Protein AF-A0A257NRK1-F1 (afdb_monomer)

Secondary structure (DSSP, 8-state):
---HHHHTTTTT----EEEEEEEEEEEES------SEEE--SS-S-SEEEEGGGSTT----SSSEEEEEEEEEEEGGGTTT---EE---TT-HHHHHHHHHHHHHHT-TT----HHHHTT----HHHHHHHHHHHHHHHHHTT-

Mean predicted aligned error: 4.2 Å

Solvent-accessible surface area (backbone atoms only — not comparable to full-atom values): 8593 Å² total; per-residue (Å²): 106,65,45,50,40,65,74,60,70,36,79,90,49,83,77,60,34,38,19,70,50,80,47,74,48,78,42,80,46,75,76,91,68,91,65,32,67,50,78,49,86,70,94,59,79,44,49,34,38,37,38,55,67,59,38,87,92,47,84,73,67,97,71,57,46,40,50,37,34,35,33,29,77,42,53,11,80,82,48,88,63,43,71,72,36,58,57,82,52,96,85,38,60,52,60,58,52,47,54,54,52,50,55,54,50,72,71,39,93,88,58,81,75,48,50,45,40,25,61,66,39,85,64,57,71,69,55,40,50,51,53,49,52,54,52,51,52,52,58,50,65,78,73,109

Sequence (144 aa):
AMPIDAYFGFVLGELPYRSLRFHHETVAGLPAQAWSVTNFTGVEKFTRETAWHVLPHHVVQDTGRHTRTREEPCDYRDNAMERYYPVKTADGRYTALYEKYKALAAAEPKVRFIGRCGTYQYLDMDQVINQSLISARAWLAERG

pLDDT: mean 94.5, std 5.52, range [59.0, 98.62]

Nearest PDB structures (foldseek):
  3hdq-assembly1_A  TM=9.112E-01  e=2.306E-11  Deinococcus radiodurans
  5er9-assembly1_A  TM=8.747E-01  e=3.531E-10  Mycolicibacterium smegmatis MC2 155
  4rpg-assembly2_A  TM=8.796E-01  e=8.585E-10  Mycobacterium tuberculosis H37Rv
  1wam-assembly1_A  TM=8.868E-01  e=1.179E-09  Klebsiella pneumoniae
  2bi8-assembly1_A  TM=8.898E-01  e=3.468E-09  Klebsiella pneumoniae

Structure (mmCIF, N/CA/C/O backbone):
data_AF-A0A257NRK1-F1
#
_entry.id   AF-A0A257NRK1-F1
#
loop_
_atom_site.group_PDB
_atom_site.id
_atom_site.type_symbol
_atom_site.label_atom_id
_atom_site.label_alt_id
_atom_site.label_comp_id
_atom_site.label_asym_id
_atom_site.label_entity_id
_atom_site.label_seq_id
_atom_site.pdbx_PDB_ins_code
_atom_site.Cartn_x
_atom_site.Cartn_y
_atom_site.Cartn_z
_atom_site.occupancy
_atom_site.B_iso_or_equiv
_atom_site.auth_seq_id
_atom_site.auth_comp_id
_atom_site.auth_asym_id
_atom_site.auth_atom_id
_atom_site.pdbx_PDB_model_num
ATOM 1 N N . ALA A 1 1 ? -3.163 -6.481 7.974 1.00 78.06 1 ALA A N 1
ATOM 2 C CA . ALA A 1 1 ? -4.360 -6.120 8.762 1.00 78.06 1 ALA A CA 1
ATOM 3 C C . ALA A 1 1 ? -5.595 -6.264 7.884 1.00 78.06 1 ALA A C 1
ATOM 5 O O . ALA A 1 1 ? -5.508 -5.934 6.705 1.00 78.06 1 ALA A O 1
ATOM 6 N N . MET A 1 2 ? -6.694 -6.784 8.432 1.00 92.38 2 MET A N 1
ATOM 7 C CA . MET A 1 2 ? -7.968 -6.946 7.718 1.00 92.38 2 MET A CA 1
ATOM 8 C C . MET A 1 2 ? -8.597 -5.570 7.402 1.00 92.38 2 MET A C 1
ATOM 10 O O . MET A 1 2 ? -8.451 -4.660 8.220 1.00 92.38 2 MET A O 1
ATOM 14 N N . PRO A 1 3 ? -9.264 -5.386 6.245 1.00 97.06 3 PRO A N 1
ATOM 15 C CA . PRO A 1 3 ? -10.078 -4.199 5.973 1.00 97.06 3 PRO A CA 1
ATOM 16 C C . PRO A 1 3 ? -11.238 -4.063 6.966 1.00 97.06 3 PRO A C 1
ATOM 18 O O . PRO A 1 3 ? -11.922 -5.045 7.253 1.00 97.06 3 PRO A O 1
ATOM 21 N N . ILE A 1 4 ? -11.450 -2.860 7.500 1.00 98.00 4 ILE A N 1
ATOM 22 C CA . ILE A 1 4 ? -12.454 -2.618 8.551 1.00 98.00 4 ILE A CA 1
ATOM 23 C C . ILE A 1 4 ? -13.891 -2.878 8.082 1.00 98.00 4 ILE A C 1
ATOM 25 O O . ILE A 1 4 ? -14.684 -3.460 8.813 1.00 98.00 4 ILE A O 1
ATOM 29 N N . ASP A 1 5 ? -14.215 -2.508 6.848 1.00 98.12 5 ASP A N 1
ATOM 30 C CA . ASP A 1 5 ? -15.519 -2.751 6.234 1.00 98.12 5 ASP A CA 1
ATOM 31 C C . ASP A 1 5 ? -15.800 -4.251 6.074 1.00 98.12 5 ASP A C 1
ATOM 33 O O . ASP A 1 5 ? -16.881 -4.718 6.429 1.00 98.12 5 ASP A O 1
ATOM 37 N N . ALA A 1 6 ? -14.802 -5.018 5.625 1.00 97.56 6 ALA A N 1
ATOM 38 C CA . ALA A 1 6 ? -14.898 -6.467 5.479 1.00 97.56 6 ALA A CA 1
ATOM 39 C C . ALA A 1 6 ? -15.079 -7.186 6.825 1.00 97.56 6 ALA A C 1
ATOM 41 O O . ALA A 1 6 ? -15.853 -8.138 6.899 1.00 97.56 6 ALA A O 1
ATOM 42 N N . TYR A 1 7 ? -14.413 -6.724 7.890 1.00 97.62 7 TYR A N 1
ATOM 43 C CA . TYR A 1 7 ? -14.600 -7.273 9.239 1.00 97.62 7 TYR A CA 1
ATOM 44 C C . TYR A 1 7 ? -16.065 -7.188 9.691 1.00 97.62 7 TYR A C 1
ATOM 46 O O . TYR A 1 7 ? -16.608 -8.155 10.217 1.00 97.62 7 TYR A O 1
ATOM 54 N N . PHE A 1 8 ? -16.722 -6.054 9.435 1.00 98.00 8 PHE A N 1
ATOM 55 C CA . PHE A 1 8 ? -18.132 -5.836 9.773 1.00 98.00 8 PHE A CA 1
ATOM 56 C C . PHE A 1 8 ? -19.107 -6.340 8.694 1.00 98.00 8 PHE A C 1
ATOM 58 O O . PHE A 1 8 ? -20.273 -5.944 8.682 1.00 98.00 8 PHE A O 1
ATOM 65 N N . GLY A 1 9 ? -18.651 -7.177 7.755 1.00 97.94 9 GLY A N 1
ATOM 66 C CA . GLY A 1 9 ? -19.506 -7.736 6.705 1.00 97.94 9 GLY A CA 1
ATOM 67 C C . GLY A 1 9 ? -20.146 -6.679 5.801 1.00 97.94 9 GLY A C 1
ATOM 68 O O . GLY A 1 9 ? -21.255 -6.882 5.317 1.00 97.94 9 GLY A O 1
ATOM 69 N N . PHE A 1 10 ? -19.473 -5.544 5.596 1.00 97.81 10 PHE A N 1
ATOM 70 C CA . PHE A 1 10 ? -19.916 -4.436 4.743 1.00 97.81 10 PHE A CA 1
ATOM 71 C C . PHE A 1 10 ? -21.262 -3.807 5.144 1.00 97.81 10 PHE A C 1
ATOM 73 O O . PHE A 1 10 ? -21.932 -3.197 4.312 1.00 97.81 10 PHE A O 1
ATOM 80 N N . VAL A 1 11 ? -21.657 -3.907 6.419 1.00 98.44 11 VAL A N 1
ATOM 81 C CA . VAL A 1 11 ? -22.957 -3.435 6.941 1.00 98.44 11 VAL A CA 1
ATOM 82 C C . VAL A 1 11 ? -23.276 -1.957 6.654 1.00 98.44 11 VAL A C 1
ATOM 84 O O . VAL A 1 11 ? -24.445 -1.593 6.561 1.00 98.44 11 VAL A O 1
ATOM 87 N N . LEU A 1 12 ? -22.267 -1.097 6.473 1.00 98.06 12 LEU A N 1
ATOM 88 C CA . LEU A 1 12 ? -22.450 0.322 6.123 1.00 98.06 12 LEU A CA 1
ATOM 89 C C . LEU A 1 12 ? -22.105 0.642 4.655 1.00 98.06 12 LEU A C 1
ATOM 91 O O . LEU A 1 12 ? -22.144 1.809 4.262 1.00 98.06 12 LEU A O 1
ATOM 95 N N . GLY A 1 13 ? -21.767 -0.371 3.852 1.00 97.94 13 GLY A N 1
ATOM 96 C CA . GLY A 1 13 ? -21.253 -0.253 2.484 1.00 97.94 13 GLY A CA 1
ATOM 97 C C . GLY A 1 13 ? -19.734 -0.441 2.376 1.00 97.94 13 GLY A C 1
ATOM 98 O O . GLY A 1 13 ? -19.022 -0.477 3.378 1.00 97.94 13 GLY A O 1
ATOM 99 N N . GLU A 1 14 ? -19.222 -0.571 1.153 1.00 97.19 14 GLU A N 1
ATOM 100 C CA . GLU A 1 14 ? -17.791 -0.791 0.894 1.00 97.19 14 GLU A CA 1
ATOM 101 C C . GLU A 1 14 ? -16.957 0.489 1.020 1.00 97.19 14 GLU A C 1
ATOM 103 O O . GLU A 1 14 ? -17.342 1.560 0.538 1.00 97.19 14 GLU A O 1
ATOM 108 N N . LEU A 1 15 ? -15.759 0.352 1.586 1.00 98.19 15 LEU A N 1
ATOM 109 C CA . LEU A 1 15 ? -14.706 1.356 1.514 1.00 98.19 15 LEU A CA 1
ATOM 110 C C . LEU A 1 15 ? -13.809 1.049 0.300 1.00 98.19 15 LEU A C 1
ATOM 112 O O . LEU A 1 15 ? -13.108 0.036 0.297 1.00 98.19 15 LEU A O 1
ATOM 116 N N . PRO A 1 16 ? -13.814 1.882 -0.758 1.00 97.81 16 PRO A N 1
ATOM 117 C CA . PRO A 1 16 ? -13.126 1.543 -1.995 1.00 97.81 16 PRO A CA 1
ATOM 118 C C . PRO A 1 16 ? -11.612 1.711 -1.906 1.00 97.81 16 PRO A C 1
ATOM 120 O O . PRO A 1 16 ? -11.079 2.629 -1.282 1.00 97.81 16 PRO A O 1
ATOM 123 N N . TYR A 1 17 ? -10.912 0.853 -2.640 1.00 98.25 17 TYR A N 1
ATOM 124 C CA . TYR A 1 17 ? -9.467 0.915 -2.794 1.00 98.25 17 TYR A CA 1
ATOM 125 C C . TYR A 1 17 ? -9.084 0.911 -4.270 1.00 98.25 17 TYR A C 1
ATOM 127 O O . TYR A 1 17 ? -9.700 0.232 -5.088 1.00 98.25 17 TYR A O 1
ATOM 135 N N . ARG A 1 18 ? -8.007 1.621 -4.603 1.00 97.88 18 ARG A N 1
ATOM 136 C CA . ARG A 1 18 ? -7.275 1.394 -5.850 1.00 97.88 18 ARG A CA 1
ATOM 137 C C . ARG A 1 18 ? -6.265 0.268 -5.641 1.00 97.88 18 ARG A C 1
ATOM 139 O O . ARG A 1 18 ? -5.679 0.145 -4.559 1.00 97.88 18 ARG A O 1
ATOM 146 N N . SER A 1 19 ? -6.037 -0.507 -6.690 1.00 98.06 19 SER A N 1
ATOM 147 C CA . SER A 1 19 ? -5.064 -1.592 -6.738 1.00 98.06 19 SER A CA 1
ATOM 148 C C . SER A 1 19 ? -4.035 -1.396 -7.852 1.00 98.06 19 SER A C 1
ATOM 150 O O . SER A 1 19 ? -4.090 -0.410 -8.595 1.00 98.06 19 SER A O 1
ATOM 152 N N . LEU A 1 20 ? -3.064 -2.304 -7.922 1.00 98.00 20 LEU A N 1
ATOM 153 C CA . LEU A 1 20 ? -2.029 -2.351 -8.947 1.00 98.00 20 LEU A CA 1
ATOM 154 C C . LEU A 1 20 ? -1.845 -3.790 -9.413 1.00 98.00 20 LEU A C 1
ATOM 156 O O . LEU A 1 20 ? -1.617 -4.673 -8.593 1.00 98.00 20 LEU A O 1
ATOM 160 N N . ARG A 1 21 ? -1.866 -4.003 -10.728 1.00 97.94 21 ARG A N 1
ATOM 161 C CA . ARG A 1 21 ? -1.353 -5.234 -11.330 1.00 97.94 21 ARG A CA 1
ATOM 162 C C . ARG A 1 21 ? 0.110 -5.030 -11.693 1.00 97.94 21 ARG A C 1
ATOM 164 O O . ARG A 1 21 ? 0.456 -4.057 -12.369 1.00 97.94 21 ARG A O 1
ATOM 171 N N . PHE A 1 22 ? 0.954 -5.957 -11.256 1.00 98.00 22 PHE A N 1
ATOM 172 C CA . PHE A 1 22 ? 2.384 -5.943 -11.540 1.00 98.00 22 PHE A CA 1
ATOM 173 C C . PHE A 1 22 ? 2.700 -6.839 -12.733 1.00 98.00 22 PHE A C 1
ATOM 175 O O . PHE A 1 22 ? 2.384 -8.027 -12.747 1.00 98.00 22 PHE A O 1
ATOM 182 N N . HIS A 1 23 ? 3.350 -6.256 -13.736 1.00 97.88 23 HIS A N 1
ATOM 183 C CA . HIS A 1 23 ? 3.783 -6.946 -14.945 1.00 97.88 23 HIS A CA 1
ATOM 184 C C . HIS A 1 23 ? 5.298 -7.093 -14.902 1.00 97.88 23 HIS A C 1
ATOM 186 O O . HIS A 1 23 ? 6.029 -6.137 -15.176 1.00 97.88 23 HIS A O 1
ATOM 192 N N . HIS A 1 24 ? 5.765 -8.275 -14.506 1.00 97.81 24 HIS A N 1
ATOM 193 C CA . HIS A 1 24 ? 7.187 -8.587 -14.395 1.00 97.81 24 HIS A CA 1
ATOM 194 C C . HIS A 1 24 ? 7.734 -9.121 -15.717 1.00 97.81 24 HIS A C 1
ATOM 196 O O . HIS A 1 24 ? 7.123 -9.976 -16.353 1.00 97.81 24 HIS A O 1
ATOM 202 N N . GLU A 1 25 ? 8.913 -8.648 -16.106 1.00 96.31 25 GLU A N 1
ATOM 203 C CA . GLU A 1 25 ? 9.586 -9.097 -17.320 1.00 96.31 25 GLU A CA 1
ATOM 204 C C . GLU A 1 25 ? 11.089 -9.196 -17.065 1.00 96.31 25 GLU A C 1
ATOM 206 O O . GLU A 1 25 ? 11.693 -8.269 -16.520 1.00 96.31 25 GLU A O 1
ATOM 211 N N . THR A 1 26 ? 11.696 -10.312 -17.463 1.00 93.81 26 THR A N 1
ATOM 212 C CA . THR A 1 26 ? 13.152 -10.484 -17.461 1.00 93.81 26 THR A CA 1
ATOM 213 C C . THR A 1 26 ? 13.654 -10.374 -18.889 1.00 93.81 26 THR A C 1
ATOM 215 O O . THR A 1 26 ? 13.266 -11.161 -19.750 1.00 93.81 26 THR A O 1
ATOM 218 N N . VAL A 1 27 ? 14.526 -9.404 -19.137 1.00 91.38 27 VAL A N 1
ATOM 219 C CA . VAL A 1 27 ? 15.032 -9.080 -20.473 1.00 91.38 27 VAL A CA 1
ATOM 220 C C . VAL A 1 27 ? 16.549 -9.248 -20.532 1.00 91.38 27 VAL A C 1
ATOM 222 O O . VAL A 1 27 ? 17.236 -9.218 -19.508 1.00 91.38 27 VAL A O 1
ATOM 225 N N . ALA A 1 28 ? 17.071 -9.458 -21.740 1.00 91.81 28 ALA A N 1
ATOM 226 C CA . ALA A 1 28 ? 18.505 -9.556 -21.982 1.00 91.81 28 ALA A CA 1
ATOM 227 C C . ALA A 1 28 ? 19.184 -8.177 -21.928 1.00 91.81 28 ALA A C 1
ATOM 229 O O . ALA A 1 28 ? 18.591 -7.161 -22.288 1.00 91.81 28 ALA A O 1
ATOM 230 N N . GLY A 1 29 ? 20.447 -8.172 -21.514 1.00 85.88 29 GLY A N 1
ATOM 231 C CA . GLY A 1 29 ? 21.258 -6.981 -21.301 1.00 85.88 29 GLY A CA 1
ATOM 232 C C . GLY A 1 29 ? 21.091 -6.381 -19.905 1.00 85.88 29 GLY A C 1
ATOM 233 O O . GLY A 1 29 ? 20.114 -6.636 -19.201 1.00 85.88 29 GLY A O 1
ATOM 234 N N . LEU A 1 30 ? 22.065 -5.562 -19.517 1.00 81.88 30 LEU A N 1
ATOM 235 C CA . LEU A 1 30 ? 22.028 -4.705 -18.335 1.00 81.88 30 LEU A CA 1
ATOM 236 C C . LEU A 1 30 ? 22.071 -3.255 -18.833 1.00 81.88 30 LEU A C 1
ATOM 238 O O . LEU A 1 30 ? 23.109 -2.827 -19.342 1.00 81.88 30 LEU A O 1
ATOM 242 N N . PRO A 1 31 ? 20.948 -2.521 -18.799 1.00 80.25 31 PRO A N 1
ATOM 243 C CA . PRO A 1 31 ? 20.901 -1.168 -19.318 1.00 80.25 31 PRO A CA 1
ATOM 244 C C . PRO A 1 31 ? 21.784 -0.262 -18.464 1.00 80.25 31 PRO A C 1
ATOM 246 O O . PRO A 1 31 ? 21.830 -0.381 -17.245 1.00 80.25 31 PRO A O 1
ATOM 249 N N . ALA A 1 32 ? 22.449 0.695 -19.107 1.00 82.88 32 ALA A N 1
ATOM 250 C CA . ALA A 1 32 ? 23.323 1.659 -18.437 1.00 82.88 32 ALA A CA 1
ATOM 251 C C . ALA A 1 32 ? 22.557 2.749 -17.650 1.00 82.88 32 ALA A C 1
ATOM 253 O O . ALA A 1 32 ? 23.110 3.809 -17.365 1.00 82.88 32 ALA A O 1
ATOM 254 N N . GLN A 1 33 ? 21.272 2.540 -17.343 1.00 88.75 33 GLN A N 1
ATOM 255 C CA . GLN A 1 33 ? 20.460 3.529 -16.634 1.00 88.75 33 GLN A CA 1
ATOM 256 C C . GLN A 1 33 ? 20.912 3.668 -15.176 1.00 88.75 33 GLN A C 1
ATOM 258 O O . GLN A 1 33 ? 21.300 2.693 -14.543 1.00 88.75 33 GLN A O 1
ATOM 263 N N . ALA A 1 34 ? 20.819 4.881 -14.629 1.00 89.81 34 ALA A N 1
ATOM 264 C CA . ALA A 1 34 ? 21.262 5.188 -13.264 1.00 89.81 34 ALA A CA 1
ATOM 265 C C . ALA A 1 34 ? 20.101 5.408 -12.272 1.00 89.81 34 ALA A C 1
ATOM 267 O O . ALA A 1 34 ? 20.326 5.803 -11.131 1.00 89.81 34 ALA A O 1
ATOM 268 N N . TRP A 1 35 ? 18.854 5.186 -12.696 1.00 94.06 35 TRP A N 1
ATOM 269 C CA . TRP A 1 35 ? 17.648 5.386 -11.886 1.00 94.06 35 TRP A CA 1
ATOM 270 C C . TRP A 1 35 ? 16.798 4.119 -11.846 1.00 94.06 35 TRP A C 1
ATOM 272 O O . TRP A 1 35 ? 16.671 3.405 -12.843 1.00 94.06 35 TRP A O 1
ATOM 282 N N . SER A 1 36 ? 16.183 3.854 -10.693 1.00 94.56 36 SER A N 1
ATOM 283 C CA . SER A 1 36 ? 15.367 2.657 -10.474 1.00 94.56 36 SER A CA 1
ATOM 284 C C . SER A 1 36 ? 13.942 2.776 -10.969 1.00 94.56 36 SER A C 1
ATOM 286 O O . SER A 1 36 ? 13.356 1.756 -11.306 1.00 94.56 36 SER A O 1
ATOM 288 N N . VAL A 1 37 ? 13.379 3.982 -11.038 1.00 96.81 37 VAL A N 1
ATOM 289 C CA . VAL A 1 37 ? 11.984 4.177 -11.436 1.00 96.81 37 VAL A CA 1
ATOM 290 C C . VAL A 1 37 ? 11.888 5.195 -12.561 1.00 96.81 37 VAL A C 1
ATOM 292 O O . VAL A 1 37 ? 12.442 6.289 -12.472 1.00 96.81 37 VAL A O 1
ATOM 295 N N . THR A 1 38 ? 11.143 4.844 -13.604 1.00 95.75 38 THR A N 1
ATOM 296 C CA . THR A 1 38 ? 10.704 5.765 -14.657 1.00 95.75 38 THR A CA 1
ATOM 297 C C . THR A 1 38 ? 9.190 5.897 -14.584 1.00 95.75 38 THR A C 1
ATOM 299 O O . THR A 1 38 ? 8.483 4.894 -14.631 1.00 95.75 38 THR A O 1
ATOM 302 N N . ASN A 1 39 ? 8.691 7.127 -14.452 1.00 97.81 39 ASN A N 1
ATOM 303 C CA . ASN A 1 39 ? 7.256 7.407 -14.431 1.00 97.81 39 ASN A CA 1
ATOM 304 C C . ASN A 1 39 ? 6.764 7.735 -15.842 1.00 97.81 39 ASN A C 1
ATOM 306 O O . ASN A 1 39 ? 7.379 8.543 -16.539 1.00 97.81 39 ASN A O 1
ATOM 310 N N . PHE A 1 40 ? 5.626 7.165 -16.218 1.00 97.12 40 PHE A N 1
ATOM 311 C CA . PHE A 1 40 ? 4.923 7.472 -17.456 1.00 97.12 40 PHE A CA 1
ATOM 312 C C . PHE A 1 40 ? 3.747 8.396 -17.138 1.00 97.12 40 PHE A C 1
ATOM 314 O O . PHE A 1 40 ? 2.854 8.052 -16.366 1.00 97.12 40 PHE A O 1
ATOM 321 N N . THR A 1 41 ? 3.766 9.602 -17.702 1.00 95.38 41 THR A N 1
ATOM 322 C CA . THR A 1 41 ? 2.751 10.644 -17.455 1.00 95.38 41 THR A CA 1
ATOM 323 C C . THR A 1 41 ? 1.815 10.862 -18.645 1.00 95.38 41 THR A C 1
ATOM 325 O O . THR A 1 41 ? 1.000 11.783 -18.626 1.00 95.38 41 THR A O 1
ATOM 328 N N . GLY A 1 42 ? 1.942 10.033 -19.686 1.00 94.00 42 GLY A N 1
ATOM 329 C CA . GLY A 1 42 ? 1.082 10.050 -20.866 1.00 94.00 42 GLY A CA 1
ATOM 330 C C . GLY A 1 42 ? -0.244 9.309 -20.660 1.00 94.00 42 GLY A C 1
ATOM 331 O O . GLY A 1 42 ? -0.656 9.012 -19.543 1.00 94.00 42 GLY A O 1
ATOM 332 N N . VAL A 1 43 ? -0.903 8.974 -21.770 1.00 89.75 43 VAL A N 1
ATOM 333 C CA . VAL A 1 43 ? -2.165 8.199 -21.804 1.00 89.75 43 VAL A CA 1
ATOM 334 C C . VAL A 1 43 ? -1.937 6.683 -21.834 1.00 89.75 43 VAL A C 1
ATOM 336 O O . VAL A 1 43 ? -2.807 5.906 -22.222 1.00 89.75 43 VAL A O 1
ATOM 339 N N . GLU A 1 44 ? -0.725 6.264 -21.492 1.00 91.56 44 GLU A N 1
ATOM 340 C CA . GLU A 1 44 ? -0.301 4.875 -21.538 1.00 91.56 44 GLU A CA 1
ATOM 341 C C . GLU A 1 44 ? -0.983 4.051 -20.443 1.00 91.56 44 GLU A C 1
ATOM 343 O O . GLU A 1 44 ? -1.433 4.556 -19.416 1.00 91.56 44 GLU A O 1
ATOM 348 N N . LYS A 1 45 ? -1.027 2.736 -20.662 1.00 95.75 45 LYS A N 1
ATOM 349 C CA . LYS A 1 45 ? -1.623 1.780 -19.727 1.00 95.75 45 LYS A CA 1
ATOM 350 C C . LYS A 1 45 ? -0.881 1.714 -18.381 1.00 95.75 45 LYS A C 1
ATOM 352 O O . LYS A 1 45 ? -1.500 1.470 -17.347 1.00 95.75 45 LYS A O 1
ATOM 357 N N . PHE A 1 46 ? 0.443 1.863 -18.405 1.00 97.88 46 PHE A N 1
ATOM 358 C CA . PHE A 1 46 ? 1.298 1.733 -17.227 1.00 97.88 46 PHE A CA 1
ATOM 359 C C . PHE A 1 46 ? 1.630 3.102 -16.646 1.00 97.88 46 PHE A C 1
ATOM 361 O O . PHE A 1 46 ? 1.858 4.045 -17.391 1.00 97.88 46 PHE A O 1
ATOM 368 N N . THR A 1 47 ? 1.709 3.201 -15.321 1.00 97.75 47 THR A N 1
ATOM 369 C CA . THR A 1 47 ? 2.050 4.459 -14.634 1.00 97.75 47 THR A CA 1
ATOM 370 C C . THR A 1 47 ? 3.544 4.613 -14.388 1.00 97.75 47 THR A C 1
ATOM 372 O O . THR A 1 47 ? 4.048 5.733 -14.326 1.00 97.75 47 THR A O 1
ATOM 375 N N . ARG A 1 48 ? 4.265 3.502 -14.220 1.00 97.69 48 ARG A N 1
ATOM 376 C CA . ARG A 1 48 ? 5.719 3.488 -14.030 1.00 97.69 48 ARG A CA 1
ATOM 377 C C . ARG A 1 48 ? 6.330 2.123 -14.306 1.00 97.69 48 ARG A C 1
ATOM 379 O O . ARG A 1 48 ? 5.641 1.102 -14.263 1.00 97.69 48 ARG A O 1
ATOM 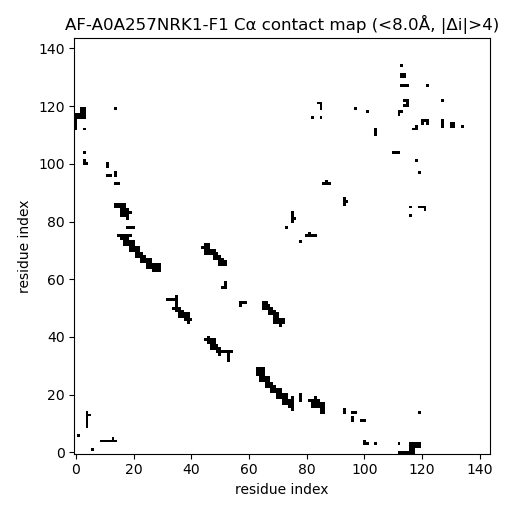386 N N . GLU A 1 49 ? 7.636 2.129 -14.533 1.00 97.06 49 GLU A N 1
ATOM 387 C CA . GLU A 1 49 ? 8.493 0.950 -14.591 1.00 97.06 49 GLU A CA 1
ATOM 388 C C . GLU A 1 49 ? 9.564 1.023 -13.499 1.00 97.06 49 GLU A C 1
ATOM 390 O O . GLU A 1 49 ? 10.208 2.057 -13.322 1.00 97.06 49 GLU A O 1
ATOM 395 N N . THR A 1 50 ? 9.757 -0.083 -12.782 1.00 97.00 50 THR A N 1
ATOM 396 C CA . THR A 1 50 ? 10.852 -0.272 -11.828 1.00 97.00 50 THR A CA 1
ATOM 397 C C . THR A 1 50 ? 11.898 -1.208 -12.415 1.00 97.00 50 THR A C 1
ATOM 399 O O . THR A 1 50 ? 11.587 -2.348 -12.761 1.00 97.00 50 THR A O 1
ATOM 402 N N . ALA A 1 51 ? 13.142 -0.751 -12.474 1.00 94.75 51 ALA A N 1
ATOM 403 C CA . ALA A 1 51 ? 14.316 -1.544 -12.786 1.00 94.75 51 ALA A CA 1
ATOM 404 C C . ALA A 1 51 ? 15.013 -1.972 -11.490 1.00 94.75 51 ALA A C 1
ATOM 406 O O . ALA A 1 51 ? 15.551 -1.154 -10.745 1.00 94.75 51 ALA A O 1
ATOM 407 N N . TRP A 1 52 ? 15.009 -3.275 -11.216 1.00 93.56 52 TRP A N 1
ATOM 408 C CA . TRP A 1 52 ? 15.439 -3.796 -9.914 1.00 93.56 52 TRP A CA 1
ATOM 409 C C . TRP A 1 52 ? 16.960 -3.794 -9.724 1.00 93.56 52 TRP A C 1
ATOM 411 O O . TRP A 1 52 ? 17.438 -3.592 -8.613 1.00 93.56 52 TRP A O 1
ATOM 421 N N . HIS A 1 53 ? 17.717 -3.957 -10.812 1.00 90.56 53 HIS A N 1
ATOM 422 C CA . HIS A 1 53 ? 19.181 -4.078 -10.801 1.00 90.56 53 HIS A CA 1
ATOM 423 C C . HIS A 1 53 ? 19.924 -2.819 -10.316 1.00 90.56 53 HIS A C 1
ATOM 425 O O . HIS A 1 53 ? 21.083 -2.906 -9.933 1.00 90.56 53 HIS A O 1
ATOM 431 N N . VAL A 1 54 ? 19.261 -1.663 -10.310 1.00 91.69 54 VAL A N 1
ATOM 432 C CA . VAL A 1 54 ? 19.815 -0.367 -9.873 1.00 91.69 54 VAL A CA 1
ATOM 433 C C . VAL A 1 54 ? 19.324 0.054 -8.488 1.00 91.69 54 VAL A C 1
ATOM 435 O O . VAL A 1 54 ? 19.634 1.153 -8.030 1.00 91.69 54 VAL A O 1
ATOM 438 N N . LEU A 1 55 ? 18.535 -0.783 -7.805 1.00 92.00 55 LEU A N 1
ATOM 439 C CA . LEU A 1 55 ? 18.171 -0.493 -6.423 1.00 92.00 55 LEU A CA 1
ATOM 440 C C . LEU A 1 55 ? 19.426 -0.491 -5.535 1.00 92.00 55 LEU A C 1
ATOM 442 O O . LEU A 1 55 ? 20.298 -1.348 -5.706 1.00 92.00 55 LEU A O 1
ATOM 446 N N . PRO A 1 56 ? 19.528 0.437 -4.565 1.00 88.62 56 PRO A N 1
ATOM 447 C CA . PRO A 1 56 ? 20.663 0.480 -3.655 1.00 88.62 56 PRO A CA 1
ATOM 448 C C . PRO A 1 56 ? 20.896 -0.872 -2.979 1.00 88.62 56 PRO A C 1
ATOM 450 O O . PRO A 1 56 ? 19.955 -1.503 -2.499 1.00 88.62 56 PRO A O 1
ATOM 453 N N . HIS A 1 57 ? 22.158 -1.302 -2.933 1.00 87.75 57 HIS A N 1
ATOM 454 C CA . HIS A 1 57 ? 22.585 -2.584 -2.356 1.00 87.75 57 HIS A CA 1
ATOM 455 C C . HIS A 1 57 ? 22.009 -3.840 -3.033 1.00 87.75 57 HIS A C 1
ATOM 457 O O . HIS A 1 57 ? 22.135 -4.938 -2.490 1.00 87.75 57 HIS A O 1
ATOM 463 N N . HIS A 1 58 ? 21.416 -3.718 -4.224 1.00 86.81 58 HIS A N 1
ATOM 464 C CA . HIS A 1 58 ? 21.040 -4.884 -5.012 1.00 86.81 58 HIS A CA 1
ATOM 465 C C . HIS A 1 58 ? 22.292 -5.580 -5.560 1.00 86.81 58 HIS A C 1
ATOM 467 O O . HIS A 1 58 ? 23.147 -4.955 -6.188 1.00 86.81 58 HIS A O 1
ATOM 473 N N . VAL A 1 59 ? 22.407 -6.888 -5.328 1.00 85.62 59 VAL A N 1
ATOM 474 C CA . VAL A 1 59 ? 23.516 -7.687 -5.858 1.00 85.62 59 VAL A CA 1
ATOM 475 C C . VAL A 1 59 ? 23.196 -8.066 -7.298 1.00 85.62 59 VAL A C 1
ATOM 477 O O . VAL A 1 59 ? 22.380 -8.950 -7.550 1.00 85.62 59 VAL A O 1
ATOM 480 N N . VAL A 1 60 ? 23.850 -7.400 -8.247 1.00 80.81 60 VAL A N 1
ATOM 481 C CA . VAL A 1 60 ? 23.743 -7.741 -9.668 1.00 80.81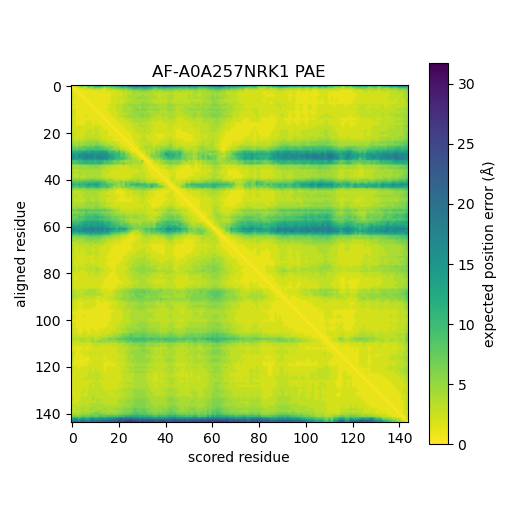 60 VAL A CA 1
ATOM 482 C C . VAL A 1 60 ? 24.717 -8.872 -9.976 1.00 80.81 60 VAL A C 1
ATOM 484 O O . VAL A 1 60 ? 25.931 -8.696 -9.920 1.00 80.81 60 VAL A O 1
ATOM 487 N N . GLN A 1 61 ? 24.176 -10.044 -10.294 1.00 80.50 61 GLN A N 1
ATOM 488 C CA . GLN A 1 61 ? 24.959 -11.141 -10.854 1.00 80.50 61 GLN A CA 1
ATOM 489 C C . GLN A 1 61 ? 25.139 -10.923 -12.358 1.00 80.50 61 GLN A C 1
ATOM 491 O O . GLN A 1 61 ? 24.198 -10.499 -13.036 1.00 80.50 61 GLN A O 1
ATOM 496 N N . ASP A 1 62 ? 26.317 -11.262 -12.886 1.00 78.56 62 ASP A N 1
ATOM 497 C CA . ASP A 1 62 ? 26.602 -11.207 -14.323 1.00 78.56 62 ASP A CA 1
ATOM 498 C C . ASP A 1 62 ? 25.898 -12.353 -15.068 1.00 78.56 62 ASP A C 1
ATOM 500 O O . ASP A 1 62 ? 26.479 -13.358 -15.467 1.00 78.56 62 ASP A O 1
ATOM 504 N N . THR A 1 63 ? 24.578 -12.228 -15.171 1.00 83.81 63 THR A N 1
ATOM 505 C CA . THR A 1 63 ? 23.700 -13.152 -15.900 1.00 83.81 63 THR A CA 1
ATOM 506 C C . THR A 1 63 ? 23.413 -12.662 -17.318 1.00 83.81 63 THR A C 1
ATOM 508 O O . THR A 1 63 ? 22.696 -13.325 -18.070 1.00 83.81 63 THR A O 1
ATOM 511 N N . GLY A 1 64 ? 23.905 -11.467 -17.671 1.00 85.25 64 GLY A N 1
ATOM 512 C CA . GLY A 1 64 ? 23.526 -10.757 -18.890 1.00 85.25 64 GLY A CA 1
ATOM 513 C C . GLY A 1 64 ? 22.026 -10.449 -18.983 1.00 85.25 64 GLY A C 1
ATOM 514 O O . GLY A 1 64 ? 21.514 -10.289 -20.090 1.00 85.25 64 GLY A O 1
ATOM 515 N N . ARG A 1 65 ? 21.296 -10.423 -17.860 1.00 90.31 65 ARG A N 1
ATOM 516 C CA . ARG A 1 65 ? 19.844 -10.199 -17.802 1.00 90.31 65 ARG A CA 1
ATOM 517 C C . ARG A 1 65 ? 19.475 -9.301 -16.627 1.00 90.31 65 ARG A C 1
ATOM 519 O O . ARG A 1 65 ? 20.178 -9.260 -15.621 1.00 90.31 65 ARG A O 1
ATOM 526 N N . HIS A 1 66 ? 18.328 -8.638 -16.726 1.00 90.75 66 HIS A N 1
ATOM 527 C CA . HIS A 1 66 ? 17.730 -7.919 -15.604 1.00 90.75 66 HIS A CA 1
ATOM 528 C C . HIS A 1 66 ? 16.207 -8.047 -15.603 1.00 90.75 66 HIS A C 1
ATOM 530 O O . HIS A 1 66 ? 15.584 -8.320 -16.630 1.00 90.75 66 HIS A O 1
ATOM 536 N N . THR A 1 67 ? 15.610 -7.824 -14.434 1.00 93.25 67 THR A N 1
ATOM 537 C CA . THR A 1 67 ? 14.157 -7.789 -14.269 1.00 93.25 67 THR A CA 1
ATOM 538 C C . THR A 1 67 ? 13.676 -6.350 -14.196 1.00 93.25 67 THR A C 1
ATOM 540 O O . THR A 1 67 ? 14.271 -5.509 -13.510 1.00 93.25 67 THR A O 1
ATOM 543 N N . ARG A 1 68 ? 12.559 -6.093 -14.872 1.00 95.38 68 ARG A N 1
ATOM 544 C CA . ARG A 1 68 ? 11.772 -4.868 -14.771 1.00 95.38 68 ARG A CA 1
ATOM 545 C C . ARG A 1 68 ? 10.343 -5.183 -14.353 1.00 95.38 68 ARG A C 1
ATOM 547 O O . ARG A 1 68 ? 9.871 -6.315 -14.472 1.00 95.38 68 ARG A O 1
ATOM 554 N N . THR A 1 69 ? 9.646 -4.201 -13.802 1.00 98.19 69 THR A N 1
ATOM 555 C CA . THR A 1 69 ? 8.244 -4.345 -13.398 1.00 98.19 69 THR A CA 1
ATOM 556 C C . THR A 1 69 ? 7.464 -3.107 -13.762 1.00 98.19 69 THR A C 1
ATOM 558 O O . THR A 1 69 ? 7.801 -2.021 -13.302 1.00 98.19 69 THR A O 1
ATOM 561 N N . ARG A 1 70 ? 6.418 -3.284 -14.566 1.00 98.31 70 ARG A N 1
ATOM 562 C CA . ARG A 1 70 ? 5.486 -2.218 -14.932 1.00 98.31 70 ARG A CA 1
ATOM 563 C C . ARG A 1 70 ? 4.219 -2.312 -14.098 1.00 98.31 70 ARG A C 1
ATOM 565 O O . ARG A 1 70 ? 3.732 -3.408 -13.825 1.00 98.31 70 ARG A O 1
ATOM 572 N N . GLU A 1 71 ? 3.699 -1.161 -13.701 1.00 98.50 71 GLU A N 1
ATOM 573 C CA . GLU A 1 71 ? 2.533 -1.061 -12.825 1.00 98.50 71 GLU A CA 1
ATOM 574 C C . GLU A 1 71 ? 1.307 -0.564 -13.591 1.00 98.50 71 GLU A C 1
ATOM 576 O O . GLU A 1 71 ? 1.341 0.498 -14.212 1.00 98.50 71 GLU A O 1
ATOM 581 N N . GLU A 1 72 ? 0.218 -1.332 -13.537 1.00 98.00 72 GLU A N 1
ATOM 582 C CA . GLU A 1 72 ? -1.081 -0.985 -14.120 1.00 98.00 72 GLU A CA 1
ATOM 583 C C . GLU A 1 72 ? -2.091 -0.686 -12.996 1.00 98.00 72 GLU A C 1
ATOM 585 O O . GLU A 1 72 ? -2.414 -1.592 -12.218 1.00 98.00 72 GLU A O 1
ATOM 590 N N . PRO A 1 73 ? -2.616 0.548 -12.883 1.00 97.62 73 PRO A N 1
ATOM 591 C CA . PRO A 1 73 ? -3.666 0.865 -11.923 1.00 97.62 73 PRO A CA 1
ATOM 592 C C . PRO A 1 73 ? -4.974 0.165 -12.291 1.00 97.62 73 PRO A C 1
ATOM 594 O O . PRO A 1 73 ? -5.378 0.140 -13.450 1.00 97.62 73 PRO A O 1
ATOM 597 N N . CYS A 1 74 ? -5.664 -0.368 -11.288 1.00 97.50 74 CYS A N 1
ATOM 598 C CA . CYS A 1 74 ? -6.965 -1.013 -11.457 1.00 97.50 74 CYS A CA 1
ATOM 599 C C . CYS A 1 74 ? -7.850 -0.817 -10.220 1.00 97.50 74 CYS A C 1
ATOM 601 O O . CYS A 1 74 ? -7.389 -0.346 -9.171 1.00 97.50 74 CYS A O 1
ATOM 603 N N . ASP A 1 75 ? -9.131 -1.161 -10.340 1.00 97.81 75 ASP A N 1
ATOM 604 C CA . ASP A 1 75 ? -9.996 -1.331 -9.176 1.00 97.81 75 ASP A CA 1
ATOM 605 C C . ASP A 1 75 ? -9.575 -2.607 -8.429 1.00 97.81 75 ASP A C 1
ATOM 607 O O . ASP A 1 75 ? -9.209 -3.615 -9.035 1.00 97.81 75 ASP A O 1
ATOM 611 N N . TYR A 1 76 ? -9.596 -2.574 -7.097 1.00 97.19 76 TYR A N 1
ATOM 612 C CA . TYR A 1 76 ? -9.229 -3.729 -6.279 1.00 97.19 76 TYR A CA 1
ATOM 613 C C . TYR A 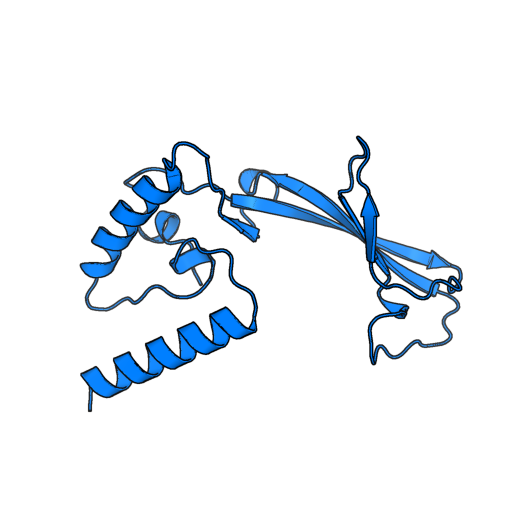1 76 ? -10.100 -4.966 -6.539 1.00 97.19 76 TYR A C 1
ATOM 6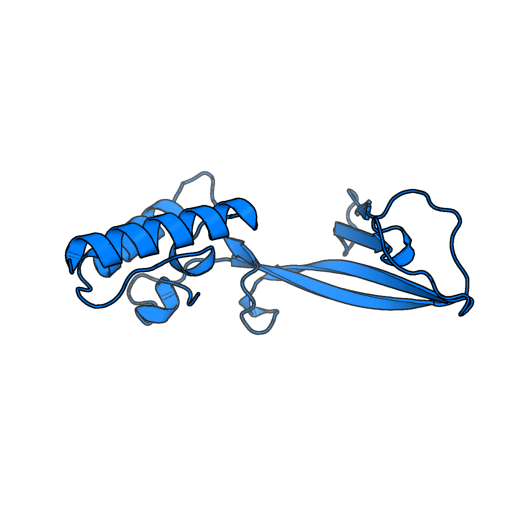15 O O . TYR A 1 76 ? -9.605 -6.088 -6.415 1.00 97.19 76 TYR A O 1
ATOM 623 N N . ARG A 1 77 ? -11.360 -4.783 -6.955 1.00 96.56 77 ARG A N 1
ATOM 624 C CA . ARG A 1 77 ? -12.260 -5.881 -7.340 1.00 96.56 77 ARG A CA 1
ATOM 625 C C . ARG A 1 77 ? -11.748 -6.638 -8.564 1.00 96.56 77 ARG A C 1
ATOM 627 O O . ARG A 1 77 ? -11.935 -7.848 -8.656 1.00 96.56 77 ARG A O 1
ATOM 634 N N . ASP A 1 78 ? -11.021 -5.954 -9.443 1.00 97.25 78 ASP A N 1
ATOM 635 C CA . ASP A 1 78 ? -10.437 -6.545 -10.645 1.00 97.25 78 ASP A CA 1
ATOM 636 C C . ASP A 1 78 ? -9.091 -7.236 -10.370 1.00 97.25 78 ASP A C 1
ATOM 638 O O . ASP A 1 78 ? -8.529 -7.875 -11.260 1.00 97.25 78 ASP A O 1
ATOM 642 N N . ASN A 1 79 ? -8.540 -7.114 -9.160 1.00 97.06 79 ASN A N 1
ATOM 643 C CA . ASN A 1 79 ? -7.246 -7.685 -8.789 1.00 97.06 79 ASN A CA 1
ATOM 644 C C . ASN A 1 79 ? -7.353 -8.525 -7.511 1.00 97.06 79 ASN A C 1
ATOM 646 O O . ASN A 1 79 ? -6.729 -8.219 -6.502 1.00 97.06 79 ASN A O 1
ATOM 650 N N . ALA A 1 80 ? -8.207 -9.555 -7.536 1.00 96.12 80 ALA A N 1
ATOM 651 C CA . ALA A 1 80 ? -8.374 -10.518 -6.440 1.00 96.12 80 ALA A CA 1
ATOM 652 C C . ALA A 1 80 ? -8.609 -9.872 -5.056 1.00 96.12 80 ALA A C 1
ATOM 654 O O . ALA A 1 80 ? -8.203 -10.405 -4.025 1.00 96.12 80 ALA A O 1
ATOM 655 N N . MET A 1 81 ? -9.284 -8.718 -5.028 1.00 95.06 81 MET A N 1
ATOM 656 C CA . MET A 1 81 ? -9.551 -7.931 -3.822 1.00 95.06 81 MET A CA 1
ATOM 657 C C . MET A 1 81 ? -8.288 -7.376 -3.127 1.00 95.06 81 MET A C 1
ATOM 659 O O . MET A 1 81 ? -8.355 -6.993 -1.951 1.00 95.06 81 MET A O 1
ATOM 663 N N . GLU A 1 82 ? -7.154 -7.278 -3.832 1.00 96.19 82 GLU A N 1
ATOM 664 C CA . GLU A 1 82 ? -5.909 -6.697 -3.321 1.00 96.19 82 GLU A CA 1
ATOM 665 C C . GLU A 1 82 ? -6.025 -5.178 -3.166 1.00 96.19 82 GLU A C 1
ATOM 667 O O . GLU A 1 82 ? -6.139 -4.421 -4.132 1.00 96.19 82 GLU A O 1
ATOM 672 N N . ARG A 1 83 ? -5.972 -4.710 -1.919 1.00 96.88 83 ARG A N 1
ATOM 673 C CA . ARG A 1 83 ? -6.188 -3.308 -1.547 1.00 96.88 83 ARG A CA 1
ATOM 674 C C . ARG A 1 83 ? -4.857 -2.598 -1.318 1.00 96.88 83 ARG A C 1
ATOM 676 O O . ARG A 1 83 ? -4.197 -2.841 -0.309 1.00 96.88 83 ARG A O 1
ATOM 683 N N . TYR A 1 84 ? -4.493 -1.676 -2.211 1.00 96.56 84 TYR A N 1
ATOM 684 C CA . TYR A 1 84 ? -3.241 -0.919 -2.092 1.00 96.56 84 TYR A CA 1
ATOM 685 C C . TYR A 1 84 ? -3.440 0.504 -1.578 1.00 96.56 84 TYR A C 1
ATOM 687 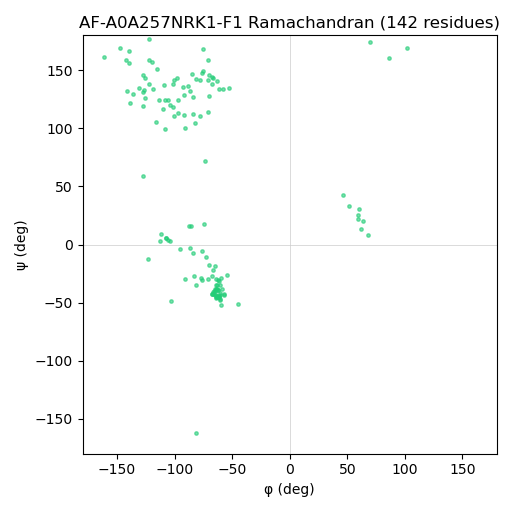O O . TYR A 1 84 ? -2.748 0.899 -0.643 1.00 96.56 84 TYR A O 1
ATOM 695 N N . TYR A 1 85 ? -4.380 1.266 -2.144 1.00 97.56 85 TYR A N 1
ATOM 696 C CA . TYR A 1 85 ? -4.550 2.688 -1.824 1.00 97.56 85 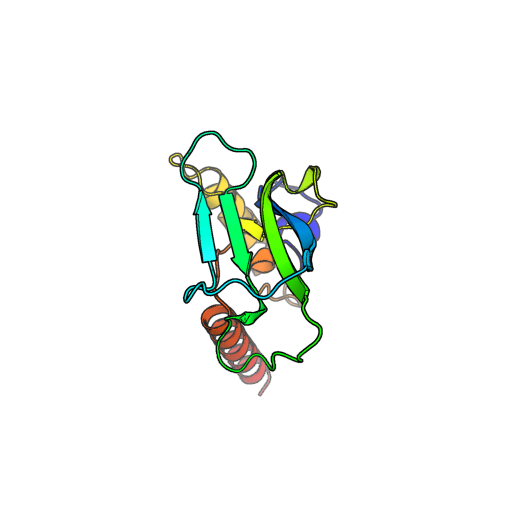TYR A CA 1
ATOM 697 C C . TYR A 1 85 ? -5.998 3.003 -1.435 1.00 97.56 85 TYR A C 1
ATOM 699 O O . TYR A 1 85 ? -6.879 2.826 -2.277 1.00 97.56 85 TYR A O 1
ATOM 707 N N . PRO A 1 86 ? -6.268 3.487 -0.206 1.00 97.38 86 PRO A N 1
ATOM 708 C CA . PRO A 1 86 ? -7.588 3.995 0.163 1.00 97.38 86 PRO A CA 1
ATOM 709 C C . PRO A 1 86 ? -8.010 5.135 -0.766 1.00 97.38 86 PRO A C 1
ATOM 711 O O . PRO A 1 86 ? -7.224 6.054 -1.020 1.00 97.38 86 PRO A O 1
ATOM 714 N N . VAL A 1 87 ? -9.245 5.103 -1.261 1.00 97.38 87 VAL A N 1
ATOM 715 C CA . VAL A 1 87 ? -9.760 6.158 -2.139 1.00 97.38 87 VAL A CA 1
ATOM 716 C C . VAL A 1 87 ? -10.281 7.326 -1.303 1.00 97.38 87 VAL A C 1
ATOM 718 O O . VAL A 1 87 ? -11.134 7.165 -0.427 1.00 97.38 87 VAL A O 1
ATOM 721 N N . LYS A 1 88 ? -9.793 8.529 -1.614 1.00 94.56 88 LYS A N 1
ATOM 722 C CA . LYS A 1 88 ? -10.309 9.794 -1.082 1.00 94.56 88 LYS A CA 1
ATOM 723 C C . LYS A 1 88 ? -11.038 10.548 -2.187 1.00 94.56 88 LYS A C 1
ATOM 725 O O . LYS A 1 88 ? -10.552 10.622 -3.312 1.00 94.56 88 LYS A O 1
ATOM 730 N N . THR A 1 89 ? -12.188 11.115 -1.856 1.00 95.19 89 THR A N 1
ATOM 731 C CA . THR A 1 89 ? -13.001 11.937 -2.758 1.00 95.19 89 THR A CA 1
ATOM 732 C C . THR A 1 89 ? -13.068 13.366 -2.240 1.00 95.19 89 THR A C 1
ATOM 734 O O . THR A 1 89 ? -13.001 13.595 -1.033 1.00 95.19 89 THR A O 1
ATOM 737 N N . ALA A 1 90 ? -13.217 14.331 -3.150 1.00 96.38 90 ALA A N 1
ATOM 738 C CA . ALA A 1 90 ? -13.318 15.748 -2.791 1.00 96.38 90 ALA A CA 1
ATOM 739 C C . ALA A 1 90 ? -14.547 16.052 -1.913 1.00 96.38 90 ALA A C 1
ATOM 741 O O . ALA A 1 90 ? -14.485 16.921 -1.053 1.00 96.38 90 ALA A O 1
ATOM 742 N N . ASP A 1 91 ? -15.634 15.295 -2.090 1.00 97.25 91 ASP A N 1
ATOM 743 C CA . ASP A 1 91 ? -16.851 15.377 -1.272 1.00 97.25 91 ASP A CA 1
ATOM 744 C C . ASP A 1 91 ? -16.710 14.726 0.122 1.00 97.25 91 ASP A C 1
ATOM 746 O O . ASP A 1 91 ? -17.629 14.793 0.934 1.00 97.25 91 ASP A O 1
ATOM 750 N N . GLY A 1 92 ? -15.583 14.062 0.410 1.00 97.06 92 GLY A N 1
ATOM 751 C CA . GLY A 1 92 ? -15.317 13.420 1.697 1.00 97.06 92 GLY A CA 1
ATOM 752 C C . GLY A 1 92 ? -16.190 12.202 2.022 1.00 97.06 92 GLY A C 1
ATOM 753 O O . GLY A 1 92 ? -16.107 11.693 3.143 1.00 97.06 92 GLY A O 1
ATOM 754 N N . ARG A 1 93 ? -17.002 11.687 1.086 1.00 97.62 93 ARG A N 1
ATOM 755 C CA . ARG A 1 93 ? -18.000 10.642 1.384 1.00 97.62 93 ARG A CA 1
ATOM 756 C C . ARG A 1 93 ? -17.404 9.360 1.972 1.00 97.62 93 ARG A C 1
ATOM 758 O O . ARG A 1 93 ? -17.985 8.784 2.889 1.00 97.62 93 ARG A O 1
ATOM 765 N N . TYR A 1 94 ? -16.228 8.930 1.505 1.00 97.94 94 TYR A N 1
ATOM 766 C CA . TYR A 1 94 ? -15.570 7.729 2.039 1.00 97.94 94 TYR A CA 1
ATOM 767 C C . TYR A 1 94 ? -14.887 7.974 3.383 1.00 97.94 94 TYR A C 1
ATOM 769 O O . TYR A 1 94 ? -14.838 7.069 4.210 1.00 97.94 94 TYR A O 1
ATOM 777 N N . THR A 1 95 ? -14.436 9.202 3.650 1.00 97.12 95 THR A N 1
ATOM 778 C CA . THR A 1 95 ? -13.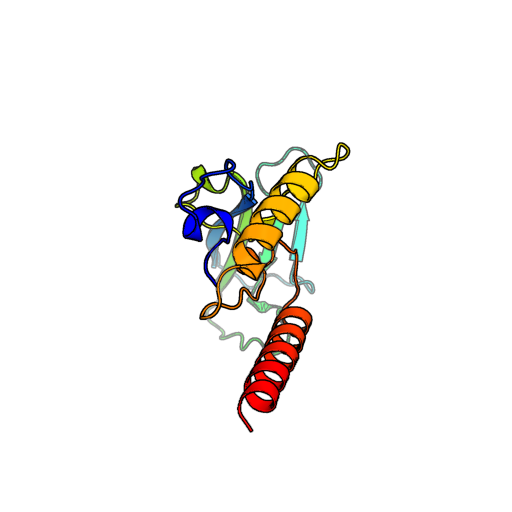977 9.593 4.989 1.00 97.12 95 THR A CA 1
ATOM 779 C C . THR A 1 95 ? -15.138 9.525 5.978 1.00 97.12 95 THR A C 1
ATOM 781 O O . THR A 1 95 ? -15.004 8.930 7.042 1.00 97.12 95 THR A O 1
ATOM 784 N N . ALA A 1 96 ? -16.304 10.061 5.603 1.00 98.19 96 ALA A N 1
ATOM 785 C CA . ALA A 1 96 ? -17.504 9.997 6.432 1.00 98.19 96 ALA A CA 1
ATOM 786 C C . ALA A 1 96 ? -17.979 8.551 6.661 1.00 98.19 96 ALA A C 1
ATOM 788 O O . ALA A 1 96 ? -18.393 8.210 7.767 1.00 98.19 96 ALA A O 1
ATOM 789 N N . LEU A 1 97 ? -17.894 7.685 5.644 1.00 98.56 97 LEU A N 1
ATOM 790 C CA . LEU A 1 97 ? -18.187 6.257 5.789 1.00 98.56 97 LEU A CA 1
ATOM 791 C C . LEU A 1 97 ? -17.204 5.565 6.745 1.00 98.56 97 LEU A C 1
ATOM 793 O O . LEU A 1 97 ? -17.630 4.821 7.628 1.00 98.56 97 LEU A O 1
ATOM 797 N N . TYR A 1 98 ? -15.905 5.838 6.614 1.00 98.38 98 TYR A N 1
ATOM 798 C CA . TYR A 1 98 ? -14.890 5.280 7.504 1.00 98.38 98 TYR A CA 1
ATOM 799 C C . TYR A 1 98 ? -15.112 5.691 8.964 1.00 98.38 98 TYR A C 1
ATOM 801 O O . TYR A 1 98 ? -15.024 4.838 9.843 1.00 98.38 98 TYR A O 1
ATOM 80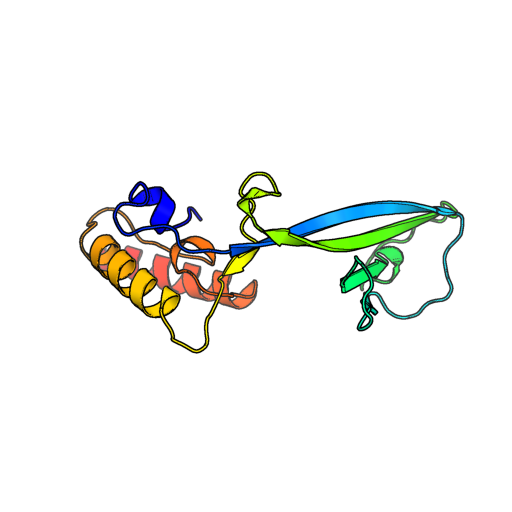9 N N . GLU A 1 99 ? -15.465 6.949 9.246 1.00 98.38 99 GLU A N 1
ATOM 810 C CA . GLU A 1 99 ? -15.734 7.376 10.628 1.00 98.38 99 GLU A CA 1
ATOM 811 C C . GLU A 1 99 ? -16.916 6.614 11.256 1.00 98.38 99 GLU A C 1
ATOM 813 O O . GLU A 1 99 ? -16.883 6.312 12.449 1.00 98.38 99 GLU A O 1
ATOM 818 N N . LYS A 1 100 ? -17.916 6.200 10.464 1.00 98.62 100 LYS A N 1
ATOM 819 C CA . LYS A 1 100 ? -18.988 5.319 10.960 1.00 98.62 100 LYS A CA 1
ATOM 820 C C . LYS A 1 100 ? -18.467 3.918 11.297 1.00 98.62 100 LYS A C 1
ATOM 822 O O . LYS A 1 100 ? -18.803 3.384 12.350 1.00 98.62 100 LYS A O 1
ATOM 827 N N . TYR A 1 101 ? -17.613 3.336 10.455 1.00 98.56 101 TYR A N 1
ATOM 828 C CA . TYR A 1 101 ? -16.971 2.049 10.757 1.00 98.56 101 TYR A CA 1
ATOM 829 C C . TYR A 1 101 ? -16.048 2.121 11.973 1.00 98.56 101 TYR A C 1
ATOM 831 O O . TYR A 1 101 ? -16.020 1.210 12.794 1.00 98.56 101 TYR A O 1
ATOM 839 N N . LYS A 1 102 ? -15.321 3.224 12.127 1.00 98.06 102 LYS A N 1
ATOM 840 C CA . LYS A 1 102 ? -14.467 3.484 13.284 1.00 98.06 102 LYS A CA 1
ATOM 841 C C . LYS A 1 102 ? -15.277 3.590 14.579 1.00 98.06 102 LYS A C 1
ATOM 843 O O . LYS A 1 102 ? -14.808 3.122 15.611 1.00 98.06 102 LYS A O 1
ATOM 848 N N . ALA A 1 103 ? -16.493 4.139 14.527 1.00 98.19 103 ALA A N 1
ATOM 849 C CA . ALA A 1 103 ? -17.410 4.129 15.665 1.00 98.19 103 ALA A CA 1
ATOM 850 C C . ALA A 1 103 ? -17.849 2.701 16.046 1.00 98.19 103 ALA A C 1
ATOM 852 O O . ALA A 1 103 ? -17.874 2.381 17.231 1.00 98.19 103 ALA A O 1
ATOM 853 N N . LEU A 1 104 ? -18.115 1.825 15.065 1.00 97.94 104 LEU A N 1
ATOM 854 C CA . LEU A 1 104 ? -18.375 0.401 15.329 1.00 97.94 104 LEU A CA 1
ATOM 855 C C . LEU A 1 104 ? -17.151 -0.289 15.945 1.00 97.94 104 LEU A C 1
ATOM 857 O O . LEU A 1 104 ? -17.271 -0.981 16.948 1.00 97.94 104 LEU A O 1
ATOM 861 N N . ALA A 1 105 ? -15.959 -0.039 15.399 1.00 97.06 105 ALA A N 1
ATOM 862 C CA . ALA A 1 105 ? -14.707 -0.574 15.930 1.00 97.06 105 ALA A CA 1
ATOM 863 C C . ALA A 1 105 ? -14.418 -0.132 17.371 1.00 97.06 105 ALA A C 1
ATOM 865 O O . ALA A 1 105 ? -13.873 -0.912 18.145 1.00 97.06 105 ALA A O 1
ATOM 866 N N . ALA A 1 106 ? -14.794 1.090 17.754 1.00 95.88 106 ALA A N 1
ATOM 867 C CA . ALA A 1 106 ? -14.646 1.566 19.128 1.00 95.88 106 ALA A CA 1
ATOM 868 C C . ALA A 1 106 ? -15.546 0.813 20.128 1.00 95.88 106 ALA A C 1
ATOM 870 O O . ALA A 1 106 ? -15.241 0.793 21.319 1.00 95.88 106 ALA A O 1
ATOM 871 N N . ALA A 1 107 ? -16.628 0.186 19.655 1.00 95.88 107 ALA A N 1
ATOM 872 C CA . ALA A 1 107 ? -17.526 -0.626 20.470 1.00 95.88 107 ALA A CA 1
ATOM 873 C C . ALA A 1 107 ? -17.078 -2.097 20.601 1.00 95.88 107 ALA A C 1
ATOM 875 O O . ALA A 1 107 ? -17.716 -2.850 21.332 1.00 95.88 107 ALA A O 1
ATOM 876 N N . GLU A 1 108 ? -15.994 -2.515 19.933 1.00 95.31 108 GLU A N 1
ATOM 877 C CA . GLU A 1 108 ? -15.474 -3.888 19.972 1.00 95.31 108 GLU A CA 1
ATOM 878 C C . GLU A 1 108 ? -14.430 -4.067 21.093 1.00 95.31 108 GLU A C 1
ATOM 880 O O . GLU A 1 108 ? -13.256 -3.735 20.917 1.00 95.31 108 GLU A O 1
ATOM 885 N N . PRO A 1 109 ? -14.784 -4.647 22.257 1.00 90.19 109 PRO A N 1
ATOM 886 C CA . PRO A 1 109 ? -13.915 -4.631 23.440 1.00 90.19 109 PRO A CA 1
ATOM 887 C C . PRO A 1 109 ? -12.662 -5.506 23.308 1.00 90.19 109 PRO A C 1
ATOM 889 O O . PRO A 1 109 ? -11.722 -5.382 24.091 1.00 90.19 109 PRO A O 1
ATOM 892 N N . LYS A 1 110 ? -12.653 -6.446 22.358 1.00 91.38 110 LYS A N 1
ATOM 893 C CA . LYS A 1 110 ? -11.582 -7.441 22.193 1.00 91.38 110 LYS A CA 1
ATOM 894 C C . LYS A 1 110 ? -10.777 -7.254 20.910 1.00 91.38 110 LYS A C 1
ATOM 896 O O . LYS A 1 110 ? -9.885 -8.058 20.647 1.00 91.38 110 LYS A O 1
ATOM 901 N N . VAL A 1 111 ? -11.070 -6.219 20.123 1.00 94.06 111 VAL A N 1
ATOM 902 C CA . VAL A 1 111 ? -10.454 -5.999 18.812 1.00 94.06 111 VAL A CA 1
ATOM 903 C C . VAL A 1 111 ? -9.956 -4.564 18.705 1.00 94.06 111 VAL A C 1
ATOM 905 O O . VAL A 1 111 ? -10.648 -3.619 19.057 1.00 94.06 111 VAL A O 1
ATOM 908 N N . ARG A 1 112 ? -8.735 -4.391 18.192 1.00 92.88 112 ARG A N 1
ATOM 909 C CA . ARG A 1 112 ? -8.173 -3.080 17.854 1.00 92.88 112 ARG A CA 1
ATOM 910 C C . ARG A 1 112 ? -7.716 -3.100 16.404 1.00 92.88 112 ARG A C 1
ATOM 912 O O . ARG A 1 112 ? -6.933 -3.960 16.005 1.00 92.88 112 ARG A O 1
ATOM 919 N N . PHE A 1 113 ? -8.203 -2.147 15.621 1.00 95.75 113 PHE A N 1
ATOM 920 C CA . PHE A 1 113 ? -7.851 -2.021 14.212 1.00 95.75 113 PHE A CA 1
ATOM 921 C C . PHE A 1 113 ? -6.576 -1.194 14.057 1.00 95.75 113 PHE A C 1
ATOM 923 O O . PHE A 1 113 ? -6.442 -0.122 14.642 1.00 95.75 113 PHE A O 1
ATOM 930 N N . ILE A 1 114 ? -5.641 -1.705 13.257 1.00 96.00 114 ILE A N 1
ATOM 931 C CA . ILE A 1 114 ? -4.344 -1.083 12.976 1.00 96.00 114 ILE A CA 1
ATOM 932 C C . ILE A 1 114 ? -3.982 -1.246 11.498 1.00 96.00 114 ILE A C 1
ATOM 934 O O . ILE A 1 114 ? -4.547 -2.083 10.788 1.00 96.00 114 ILE A O 1
ATOM 938 N N . GLY A 1 115 ? -2.979 -0.497 11.054 1.00 95.81 115 GLY A N 1
ATOM 939 C CA . GLY A 1 115 ? -2.417 -0.574 9.716 1.00 95.81 115 GLY A CA 1
ATOM 940 C C . GLY A 1 115 ? -3.350 -0.048 8.629 1.00 95.81 115 GLY A C 1
ATOM 941 O O . GLY A 1 115 ? -4.523 0.241 8.845 1.00 95.81 115 GLY A O 1
ATOM 942 N N . ARG A 1 116 ? -2.813 0.010 7.409 1.00 96.62 116 ARG A N 1
ATOM 943 C CA . ARG A 1 116 ? -3.446 0.610 6.224 1.00 96.62 116 ARG A CA 1
ATOM 944 C C . ARG A 1 116 ? -4.917 0.233 6.020 1.00 96.62 116 ARG A C 1
ATOM 946 O O . ARG A 1 116 ? -5.756 1.106 5.814 1.00 96.62 116 ARG A O 1
ATOM 953 N N . CYS A 1 117 ? -5.227 -1.063 6.050 1.00 97.06 117 CYS A N 1
ATOM 954 C CA . CYS A 1 117 ? -6.582 -1.547 5.780 1.00 97.06 117 CYS A CA 1
ATOM 955 C C . CYS A 1 117 ? -7.506 -1.441 7.000 1.00 97.06 117 CYS A C 1
ATOM 957 O O . CYS A 1 117 ? -8.684 -1.138 6.842 1.00 97.06 117 CYS A O 1
ATOM 959 N N . GLY A 1 118 ? -6.972 -1.640 8.209 1.00 96.94 118 GLY A N 1
ATOM 960 C CA . GLY A 1 118 ? -7.760 -1.540 9.437 1.00 96.94 118 GLY A CA 1
ATOM 961 C C . GLY A 1 118 ? -8.158 -0.101 9.764 1.00 96.94 118 GLY A C 1
ATOM 962 O O . GLY A 1 118 ? -9.217 0.119 10.337 1.00 96.94 118 GLY A O 1
ATOM 963 N N . THR A 1 119 ? -7.344 0.882 9.370 1.00 96.88 119 THR A N 1
ATOM 964 C CA . THR A 1 119 ? -7.597 2.304 9.653 1.00 96.88 119 THR A CA 1
ATOM 965 C C . THR A 1 119 ? -7.926 3.136 8.415 1.00 96.88 119 THR A C 1
ATOM 967 O O . THR A 1 119 ? -7.974 4.358 8.508 1.00 96.88 119 THR A O 1
ATOM 970 N N . TYR A 1 120 ? -8.131 2.502 7.253 1.00 97.56 120 TYR A N 1
ATOM 971 C CA . TYR A 1 120 ? -8.432 3.165 5.972 1.00 97.56 120 TYR A CA 1
ATOM 972 C C . TYR A 1 120 ? -7.507 4.368 5.668 1.00 97.56 120 TYR A C 1
ATOM 974 O O . TYR A 1 120 ? -7.928 5.434 5.218 1.00 97.56 120 TYR A O 1
ATOM 982 N N . GLN A 1 121 ? -6.210 4.212 5.937 1.00 96.38 121 GLN A N 1
ATOM 983 C CA . GLN A 1 121 ? -5.212 5.278 5.817 1.00 96.38 121 GLN A CA 1
ATOM 984 C C . GLN A 1 121 ? -4.109 4.881 4.853 1.00 96.38 121 GLN A C 1
ATOM 986 O O . GLN A 1 121 ? -3.629 3.753 4.888 1.00 96.38 121 GLN A O 1
ATOM 991 N N . TYR A 1 122 ? -3.673 5.817 4.009 1.00 96.69 122 TYR A N 1
ATOM 992 C CA . TYR A 1 122 ? -2.477 5.606 3.206 1.00 96.69 122 TYR A CA 1
ATOM 993 C C . TYR A 1 122 ? -1.255 5.826 4.098 1.00 96.69 122 TYR A C 1
ATOM 995 O O . TYR A 1 122 ? -1.033 6.943 4.556 1.00 96.69 122 TYR A O 1
ATOM 1003 N N . LEU A 1 123 ? -0.547 4.736 4.393 1.00 96.25 123 LEU A N 1
ATOM 1004 C CA . LEU A 1 123 ? 0.570 4.708 5.332 1.00 96.25 123 LEU A CA 1
ATOM 1005 C C . LEU A 1 123 ? 1.811 4.099 4.677 1.00 96.25 123 LEU A C 1
ATOM 1007 O O . LEU A 1 123 ? 1.720 3.012 4.078 1.00 96.25 123 LEU A O 1
ATOM 1011 N N . ASP A 1 124 ? 2.940 4.775 4.866 1.00 97.88 124 ASP A N 1
ATOM 1012 C CA . ASP A 1 124 ? 4.283 4.257 4.609 1.00 97.88 124 ASP A CA 1
ATOM 1013 C C . ASP A 1 124 ? 4.713 3.266 5.704 1.00 97.88 124 ASP A C 1
ATOM 1015 O O . ASP A 1 124 ? 4.046 3.095 6.731 1.00 97.88 124 ASP A O 1
ATOM 1019 N N . MET A 1 125 ? 5.811 2.541 5.467 1.00 97.75 125 MET A N 1
ATOM 1020 C CA . MET A 1 125 ? 6.239 1.447 6.349 1.00 97.75 125 MET A CA 1
ATOM 1021 C C . MET A 1 125 ? 6.572 1.924 7.769 1.00 97.75 125 MET A C 1
ATOM 1023 O O . MET A 1 125 ? 6.132 1.310 8.740 1.00 97.75 125 MET A O 1
ATOM 1027 N N . ASP A 1 126 ? 7.306 3.026 7.900 1.00 97.88 126 ASP A N 1
ATOM 1028 C CA . ASP A 1 126 ? 7.684 3.637 9.178 1.00 97.88 126 ASP A CA 1
ATOM 1029 C C . ASP A 1 126 ? 6.456 4.100 9.978 1.00 97.88 126 ASP A C 1
ATOM 1031 O O . ASP A 1 126 ? 6.367 3.869 11.187 1.00 97.88 126 ASP A O 1
ATOM 1035 N N . GLN A 1 127 ? 5.455 4.660 9.295 1.00 97.81 127 GLN A N 1
ATOM 1036 C CA . GLN A 1 127 ? 4.201 5.091 9.907 1.00 97.81 127 GLN A CA 1
ATOM 1037 C C . GLN A 1 127 ? 3.410 3.904 10.469 1.00 97.81 127 GLN A C 1
ATOM 1039 O O . GLN A 1 127 ? 2.907 3.979 11.593 1.00 97.81 127 GLN A O 1
ATOM 1044 N N . VAL A 1 128 ? 3.328 2.789 9.728 1.00 97.06 128 VAL A N 1
ATOM 1045 C CA . VAL A 1 128 ? 2.672 1.559 10.211 1.00 97.06 128 VAL A CA 1
ATOM 1046 C C . VAL A 1 128 ? 3.433 0.952 11.392 1.00 97.06 128 VAL A C 1
ATOM 1048 O O . VAL A 1 128 ? 2.798 0.509 12.354 1.00 97.06 128 VAL A O 1
ATOM 1051 N N . ILE A 1 129 ? 4.770 0.950 11.361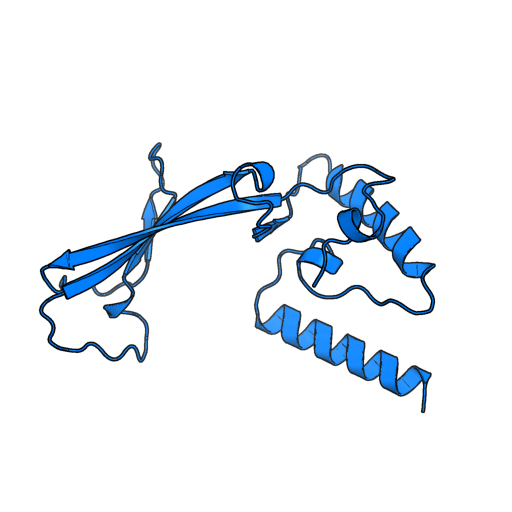 1.00 97.81 129 ILE A N 1
ATOM 1052 C CA . ILE A 1 129 ? 5.603 0.478 12.478 1.00 97.81 129 ILE A CA 1
ATOM 1053 C C . ILE A 1 129 ? 5.318 1.313 13.728 1.00 97.81 129 ILE A C 1
ATOM 1055 O O . ILE A 1 129 ? 4.980 0.758 14.774 1.00 97.81 129 ILE A O 1
ATOM 1059 N N . ASN A 1 130 ? 5.380 2.640 13.616 1.00 97.69 130 ASN A N 1
ATOM 1060 C CA . ASN A 1 130 ? 5.117 3.537 14.735 1.00 97.69 130 ASN A CA 1
ATOM 1061 C C . ASN A 1 130 ? 3.692 3.361 15.288 1.00 97.69 130 ASN A C 1
ATOM 1063 O O . ASN A 1 130 ? 3.512 3.187 16.493 1.00 97.69 130 ASN A O 1
ATOM 1067 N N . GLN A 1 131 ? 2.681 3.324 14.414 1.00 96.75 131 GLN A N 1
ATOM 1068 C CA . GLN A 1 131 ? 1.285 3.095 14.804 1.00 96.75 131 GLN A CA 1
ATOM 1069 C C . GLN A 1 131 ? 1.117 1.770 15.563 1.00 96.75 131 GLN A C 1
ATOM 1071 O O . GLN A 1 131 ? 0.424 1.718 16.581 1.00 96.75 131 GLN A O 1
ATOM 1076 N N . SER A 1 132 ? 1.776 0.707 15.100 1.00 96.25 132 SER A N 1
ATOM 1077 C CA . SER A 1 132 ? 1.714 -0.614 15.730 1.00 96.25 132 SER A CA 1
ATOM 1078 C C . SER A 1 132 ? 2.383 -0.615 17.106 1.00 96.25 132 SER A C 1
ATOM 1080 O O . SER A 1 132 ? 1.813 -1.147 18.059 1.00 96.25 132 SER A O 1
ATOM 1082 N N . LEU A 1 133 ? 3.546 0.032 17.242 1.00 97.38 133 LEU A N 1
ATOM 1083 C CA . LEU A 1 133 ? 4.253 0.164 18.521 1.00 97.38 133 LEU A CA 1
ATOM 1084 C C . LEU A 1 133 ? 3.443 0.967 19.545 1.00 97.38 133 LEU A C 1
ATOM 1086 O O . LEU A 1 133 ? 3.335 0.549 20.697 1.00 97.38 133 LEU A O 1
ATOM 1090 N N . ILE A 1 134 ? 2.839 2.086 19.134 1.00 96.69 134 ILE A N 1
ATOM 1091 C CA . ILE A 1 134 ? 1.948 2.881 19.992 1.00 96.69 134 ILE A CA 1
ATOM 1092 C C . ILE A 1 134 ? 0.750 2.035 20.436 1.00 96.69 134 ILE A C 1
ATOM 1094 O O . ILE A 1 134 ? 0.445 1.974 21.627 1.00 96.69 134 ILE A O 1
ATOM 1098 N N . SER A 1 135 ? 0.109 1.332 19.498 1.00 94.12 135 SER A N 1
ATOM 1099 C CA . SER A 1 135 ? -1.045 0.477 19.784 1.00 94.12 135 SER A CA 1
ATOM 1100 C C . SER A 1 135 ? -0.713 -0.643 20.776 1.00 94.12 135 SER A C 1
ATOM 1102 O O . SER A 1 135 ? -1.489 -0.883 21.703 1.00 94.12 135 SER A O 1
ATOM 1104 N N . ALA A 1 136 ? 0.435 -1.306 20.608 1.00 95.25 136 ALA A N 1
ATOM 1105 C CA . ALA A 1 136 ? 0.893 -2.374 21.495 1.00 95.25 136 ALA A CA 1
ATOM 1106 C C . ALA A 1 136 ? 1.224 -1.857 22.904 1.00 95.25 136 ALA A C 1
ATOM 1108 O O . ALA A 1 136 ? 0.832 -2.477 23.890 1.00 95.25 136 ALA A O 1
ATOM 1109 N N . ARG A 1 137 ? 1.892 -0.699 23.014 1.00 96.44 137 ARG A N 1
ATOM 1110 C CA . ARG A 1 137 ? 2.188 -0.063 24.310 1.00 96.44 137 ARG A CA 1
ATOM 1111 C C . ARG A 1 137 ? 0.918 0.300 25.073 1.00 96.44 137 ARG A C 1
ATOM 1113 O O . ARG A 1 137 ? 0.832 0.002 26.258 1.00 96.44 137 ARG A O 1
ATOM 1120 N N . ALA A 1 138 ? -0.068 0.891 24.397 1.00 93.56 138 ALA A N 1
ATOM 1121 C CA . ALA A 1 138 ? -1.354 1.213 25.011 1.00 93.56 138 ALA A CA 1
ATOM 1122 C C . ALA A 1 138 ? -2.075 -0.051 25.512 1.00 93.56 138 ALA A C 1
ATOM 1124 O O . ALA A 1 138 ? -2.539 -0.086 26.644 1.00 93.56 138 ALA A O 1
ATOM 1125 N N . TRP A 1 139 ? -2.090 -1.118 24.707 1.00 91.62 139 TRP A N 1
ATOM 1126 C CA . TRP A 1 139 ? -2.698 -2.391 25.105 1.00 91.62 139 TRP A CA 1
ATOM 1127 C C . TRP A 1 139 ? -2.021 -3.032 26.328 1.00 91.62 139 TRP A C 1
ATOM 1129 O O . TRP A 1 139 ? -2.705 -3.588 27.183 1.00 91.62 139 TRP A O 1
ATOM 1139 N N . LEU A 1 140 ? -0.688 -2.953 26.428 1.00 94.88 140 LEU A N 1
ATOM 1140 C CA . LEU A 1 140 ? 0.050 -3.438 27.600 1.00 94.88 140 LEU A CA 1
ATOM 1141 C C . LEU A 1 140 ? -0.269 -2.611 28.854 1.00 94.88 140 LEU A C 1
ATOM 1143 O O . LEU A 1 140 ? -0.455 -3.186 29.920 1.00 94.88 140 LEU A O 1
ATOM 1147 N N . ALA A 1 141 ? -0.370 -1.285 28.724 1.00 94.88 141 ALA A N 1
ATOM 1148 C CA . ALA A 1 141 ? -0.676 -0.383 29.836 1.00 94.88 141 ALA A CA 1
ATOM 1149 C C . ALA A 1 141 ? -2.106 -0.543 30.381 1.00 94.88 141 ALA A C 1
ATOM 1151 O O . ALA A 1 141 ? -2.343 -0.289 31.552 1.00 94.88 141 ALA A O 1
ATOM 1152 N N . GLU A 1 142 ? -3.058 -0.983 29.556 1.00 90.12 142 GLU A N 1
ATOM 1153 C CA . GLU A 1 142 ? -4.433 -1.288 29.983 1.00 90.12 142 GLU A CA 1
ATOM 1154 C C . GLU A 1 142 ? -4.536 -2.588 30.809 1.00 90.12 142 GLU A C 1
ATOM 1156 O O . GLU A 1 142 ? -5.597 -2.885 31.358 1.00 90.12 142 GLU A O 1
ATOM 1161 N N . ARG A 1 143 ? -3.467 -3.398 30.858 1.00 81.06 143 ARG A N 1
ATOM 1162 C CA . ARG A 1 143 ? -3.452 -4.740 31.471 1.00 81.06 143 ARG A CA 1
ATOM 1163 C C . ARG A 1 143 ? -2.414 -4.933 32.576 1.00 81.06 143 ARG A C 1
ATOM 1165 O O . ARG A 1 143 ? -2.463 -5.972 33.234 1.00 81.06 143 ARG A O 1
ATOM 1172 N N . GLY A 1 144 ? -1.467 -4.009 32.715 1.00 59.00 144 GLY A N 1
ATOM 1173 C CA . GLY A 1 144 ? -0.519 -3.956 33.832 1.00 59.00 144 GLY A CA 1
ATOM 1174 C C . GLY A 1 144 ? -1.089 -3.137 34.974 1.00 59.00 144 GLY A C 1
ATOM 1175 O O . GLY A 1 144 ? -0.858 -3.542 36.131 1.00 59.00 144 GLY A O 1
#

Radius of gyration: 19.88 Å; Cα contacts (8 Å, |Δi|>4): 206; chains: 1; bounding box: 50×29×56 Å

Foldseek 3Di:
DAALCVVVVVPLHDQWAKDKDKDKDKDFADDPDQDQKDADPDPDQFGIKGWQCNPPPDDDDPPRMTMMITIGIDTCVVVVNDGQAGDADPVRPSVVSLVVSVVVQVVDPPDDFADCRSNVDNDDPVRRVVRVVVVVVVVVVVPD